Protein AF-A0A0K2TGI5-F1 (afdb_monomer_lite)

Structure (mmCIF, N/CA/C/O backbone):
data_AF-A0A0K2TGI5-F1
#
_entry.id   AF-A0A0K2TGI5-F1
#
loop_
_atom_site.group_PDB
_atom_site.id
_atom_site.type_symbol
_atom_site.label_atom_id
_atom_site.label_alt_id
_atom_site.label_comp_id
_atom_site.label_asym_id
_atom_site.label_entity_id
_atom_site.label_seq_id
_atom_site.pdbx_PDB_ins_code
_atom_site.Cartn_x
_atom_site.Cartn_y
_atom_site.Cartn_z
_atom_site.occupancy
_atom_site.B_iso_or_equiv
_atom_site.auth_seq_id
_atom_site.auth_comp_id
_atom_site.auth_asym_id
_atom_site.auth_atom_id
_atom_site.pdbx_PDB_model_num
ATOM 1 N N . MET A 1 1 ? 9.626 -20.392 -23.038 1.00 40.34 1 MET A N 1
ATOM 2 C CA . MET A 1 1 ? 8.472 -20.618 -22.145 1.00 40.34 1 MET A CA 1
ATOM 3 C C . MET A 1 1 ? 8.948 -20.321 -20.738 1.00 40.34 1 MET A C 1
ATOM 5 O O . MET A 1 1 ? 9.625 -21.152 -20.155 1.00 40.34 1 MET A O 1
ATOM 9 N N . GLU A 1 2 ? 8.728 -19.104 -20.248 1.00 46.12 2 GLU A N 1
ATOM 10 C CA . GLU A 1 2 ? 9.125 -18.738 -18.886 1.00 46.12 2 GLU A CA 1
ATOM 11 C C . GLU A 1 2 ? 8.044 -19.285 -17.950 1.00 46.12 2 GLU A C 1
ATOM 13 O O . GLU A 1 2 ? 6.910 -18.807 -17.936 1.00 46.12 2 GLU A O 1
ATOM 18 N N . SER A 1 3 ? 8.352 -20.393 -17.281 1.00 43.75 3 SER A N 1
ATOM 19 C CA . SER A 1 3 ? 7.475 -21.040 -16.312 1.00 43.75 3 SER A CA 1
ATOM 20 C C . SER A 1 3 ? 7.265 -20.091 -15.132 1.00 43.75 3 SER A C 1
ATOM 22 O O . SER A 1 3 ? 8.110 -20.018 -14.241 1.00 43.75 3 SER A O 1
ATOM 24 N N . GLY A 1 4 ? 6.168 -19.333 -15.150 1.00 51.03 4 GLY A N 1
ATOM 25 C CA . GLY A 1 4 ? 5.782 -18.463 -14.045 1.00 51.03 4 GLY A CA 1
ATOM 26 C C . GLY A 1 4 ? 5.535 -19.306 -12.801 1.00 51.03 4 GLY A C 1
ATOM 27 O O . GLY A 1 4 ? 4.496 -19.955 -12.685 1.00 51.03 4 GLY A O 1
ATOM 28 N N . GLN A 1 5 ? 6.502 -19.334 -11.885 1.00 56.59 5 GLN A N 1
ATOM 29 C CA . GLN A 1 5 ? 6.280 -19.918 -10.570 1.00 56.59 5 GLN A CA 1
ATOM 30 C C . GLN A 1 5 ? 5.171 -19.110 -9.879 1.00 56.59 5 GLN A C 1
ATOM 32 O O . GLN A 1 5 ? 5.222 -17.875 -9.893 1.00 56.59 5 GLN A O 1
ATOM 37 N N . PRO A 1 6 ? 4.143 -19.764 -9.312 1.00 59.34 6 PRO A N 1
ATOM 38 C CA . PRO A 1 6 ? 3.091 -19.051 -8.611 1.00 59.34 6 PRO A CA 1
ATOM 39 C C . PRO A 1 6 ? 3.710 -18.302 -7.432 1.00 59.34 6 PRO A C 1
ATOM 41 O O . PRO A 1 6 ? 4.459 -18.882 -6.643 1.00 59.34 6 PRO A O 1
ATOM 44 N N . ARG A 1 7 ? 3.404 -17.004 -7.316 1.00 72.38 7 ARG A N 1
ATOM 45 C CA . ARG A 1 7 ? 3.836 -16.212 -6.159 1.00 72.38 7 ARG A CA 1
ATOM 46 C C . ARG A 1 7 ? 3.278 -16.876 -4.919 1.00 72.38 7 ARG A C 1
ATOM 48 O O . ARG A 1 7 ? 2.121 -17.300 -4.926 1.00 72.38 7 ARG A O 1
ATOM 55 N N . SER A 1 8 ? 4.083 -16.942 -3.864 1.00 80.75 8 SER A N 1
ATOM 56 C CA . SER A 1 8 ? 3.573 -17.343 -2.560 1.00 80.75 8 SER A CA 1
ATOM 57 C C . SER A 1 8 ? 2.352 -16.495 -2.204 1.00 80.75 8 SER A C 1
ATOM 59 O O . SER A 1 8 ? 2.229 -15.329 -2.605 1.00 80.75 8 SER A O 1
ATOM 61 N N . THR A 1 9 ? 1.420 -17.108 -1.479 1.00 84.44 9 THR A N 1
ATOM 62 C CA . THR A 1 9 ? 0.212 -16.432 -1.011 1.00 84.44 9 THR A CA 1
ATOM 63 C C . THR A 1 9 ? 0.594 -15.140 -0.299 1.00 84.44 9 THR A C 1
ATOM 65 O O . THR A 1 9 ? 1.499 -15.132 0.535 1.00 84.44 9 THR A O 1
ATOM 68 N N . LEU A 1 10 ? -0.085 -14.043 -0.641 1.00 87.44 10 LEU A N 1
ATOM 69 C CA . LEU A 1 10 ? 0.130 -12.760 0.014 1.00 87.44 10 LEU A CA 1
ATOM 70 C C . LEU A 1 10 ? -0.153 -12.893 1.514 1.00 87.44 10 LEU A C 1
ATOM 72 O O . LEU A 1 10 ? -1.276 -13.201 1.911 1.00 87.44 10 LEU A O 1
ATOM 76 N N . VAL A 1 11 ? 0.851 -12.601 2.336 1.00 91.56 11 VAL A N 1
ATOM 77 C CA . VAL A 1 11 ? 0.702 -12.476 3.787 1.00 91.56 11 VAL A CA 1
ATOM 78 C C . VAL A 1 11 ? 0.702 -10.994 4.130 1.00 91.56 11 VAL A C 1
ATOM 80 O O . VAL A 1 11 ? 1.693 -10.301 3.909 1.00 91.56 11 VAL A O 1
ATOM 83 N N . MET A 1 12 ? -0.423 -10.503 4.647 1.00 93.50 12 MET A N 1
ATOM 84 C CA . MET A 1 12 ? -0.530 -9.116 5.095 1.00 93.50 12 MET A CA 1
ATOM 85 C C . MET A 1 12 ? 0.078 -8.980 6.490 1.00 93.50 12 MET A C 1
ATOM 87 O O . MET A 1 12 ? -0.234 -9.759 7.392 1.00 93.50 12 MET A O 1
ATOM 91 N N . LYS A 1 13 ? 0.934 -7.978 6.676 1.00 95.75 13 LYS A N 1
ATOM 92 C CA . LYS A 1 13 ? 1.536 -7.659 7.972 1.00 95.75 13 LYS A CA 1
ATOM 93 C C . LYS A 1 13 ? 0.532 -6.898 8.837 1.00 95.75 13 LYS A C 1
ATOM 95 O O . LYS A 1 13 ? -0.110 -5.965 8.365 1.00 95.75 13 LYS A O 1
ATOM 100 N N . THR A 1 14 ? 0.414 -7.270 10.105 1.00 94.50 14 THR A N 1
ATOM 101 C CA . THR A 1 14 ? -0.454 -6.586 11.083 1.00 94.50 14 THR A CA 1
ATOM 102 C C . THR A 1 14 ? 0.305 -5.587 11.954 1.00 94.50 14 THR A C 1
ATOM 104 O O . THR A 1 14 ? -0.304 -4.809 12.687 1.00 94.50 14 THR A O 1
ATOM 107 N N . THR A 1 15 ? 1.638 -5.587 11.879 1.00 94.88 15 THR A N 1
ATOM 108 C CA . THR A 1 15 ? 2.478 -4.582 12.527 1.00 94.88 15 THR A CA 1
ATOM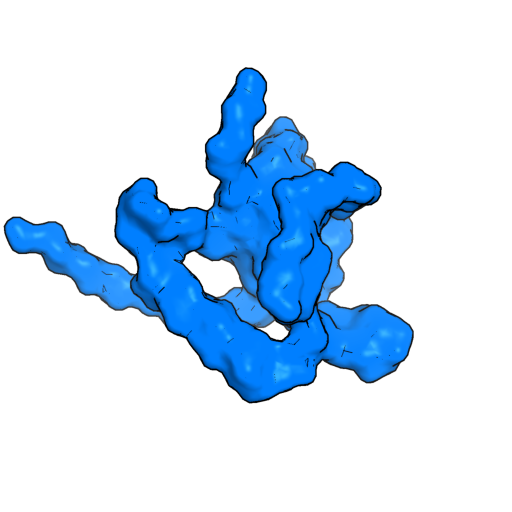 109 C C . THR A 1 15 ? 2.253 -3.205 11.894 1.00 94.88 15 THR A C 1
ATOM 111 O O . THR A 1 15 ? 1.873 -3.117 10.724 1.00 94.88 15 THR A O 1
ATOM 114 N N . PRO A 1 16 ? 2.479 -2.105 12.627 1.00 93.25 16 PRO A N 1
ATOM 115 C CA . PRO A 1 16 ? 2.421 -0.770 12.044 1.00 93.25 16 PRO A CA 1
ATOM 116 C C . PRO A 1 16 ? 3.426 -0.610 10.896 1.00 93.25 16 PRO A C 1
ATOM 118 O O . PRO A 1 16 ? 4.608 -0.909 11.072 1.00 93.25 16 PRO A O 1
ATOM 121 N N . LEU A 1 17 ? 2.996 -0.068 9.751 1.00 94.44 17 LEU A N 1
ATOM 122 C CA . LEU A 1 17 ? 3.896 0.229 8.623 1.00 94.44 17 LEU A CA 1
ATOM 123 C C . LEU A 1 17 ? 5.041 1.162 9.037 1.00 94.44 17 LEU A C 1
ATOM 125 O O . LEU A 1 17 ? 6.156 1.043 8.534 1.00 94.44 17 LEU A O 1
ATOM 129 N N . SER A 1 18 ? 4.784 2.051 9.999 1.00 93.12 18 SER A N 1
ATOM 130 C CA . SER A 1 18 ? 5.780 2.954 10.575 1.00 93.12 18 SER A CA 1
ATOM 131 C C . SER A 1 18 ? 6.961 2.239 11.234 1.00 93.12 18 SER A C 1
ATOM 133 O O . SER A 1 18 ? 7.960 2.896 11.513 1.00 93.12 18 SER A O 1
ATOM 135 N N . ASN A 1 19 ? 6.883 0.936 11.512 1.00 94.25 19 ASN A N 1
ATOM 136 C CA . ASN A 1 19 ? 8.022 0.182 12.039 1.00 94.25 19 ASN A CA 1
ATOM 137 C C . ASN A 1 19 ? 9.096 -0.031 10.967 1.00 94.25 19 ASN A C 1
ATOM 139 O O . ASN A 1 19 ? 10.279 0.094 11.267 1.00 94.25 19 ASN A O 1
ATOM 143 N N . ASP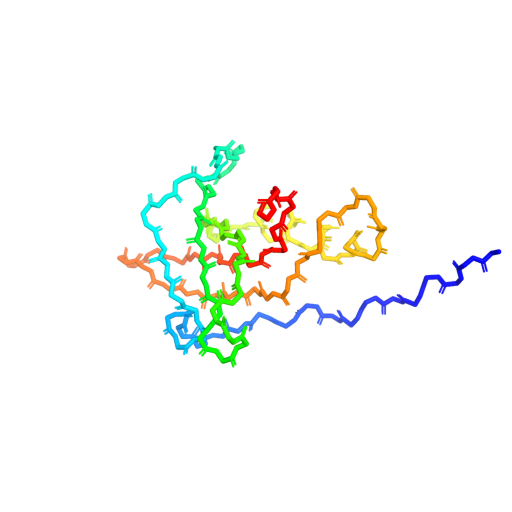 A 1 20 ? 8.676 -0.257 9.721 1.00 94.94 20 ASP A N 1
ATOM 144 C CA . ASP A 1 20 ? 9.566 -0.634 8.619 1.00 94.94 20 ASP A CA 1
ATOM 145 C C . ASP A 1 20 ? 9.820 0.532 7.649 1.00 94.94 20 ASP A C 1
ATOM 147 O O . ASP A 1 20 ? 10.889 0.627 7.047 1.00 94.94 20 ASP A O 1
ATOM 151 N N . TYR A 1 21 ? 8.858 1.452 7.516 1.00 95.62 21 TYR A N 1
ATOM 152 C CA . TYR A 1 21 ? 8.898 2.536 6.536 1.00 95.62 21 TYR A CA 1
ATOM 153 C C . TYR A 1 21 ? 8.652 3.912 7.167 1.00 95.62 21 TYR A C 1
ATOM 155 O O . TYR A 1 21 ? 7.924 4.062 8.148 1.00 95.62 21 TYR A O 1
ATOM 163 N N . SER A 1 22 ? 9.254 4.945 6.579 1.00 94.62 22 SER A N 1
ATOM 164 C CA . SER A 1 22 ? 8.965 6.357 6.848 1.00 94.62 22 SER A CA 1
ATOM 165 C C . SER A 1 22 ? 8.108 6.929 5.720 1.00 94.62 22 SER A C 1
ATOM 167 O O . SER A 1 22 ? 8.474 6.807 4.553 1.00 94.62 22 SER A O 1
ATOM 169 N N . ILE A 1 23 ? 6.962 7.531 6.044 1.00 93.81 23 ILE A N 1
ATOM 170 C CA . ILE A 1 23 ? 6.050 8.120 5.052 1.00 93.81 23 ILE A CA 1
ATOM 171 C C . ILE A 1 23 ? 6.396 9.600 4.860 1.00 93.81 23 ILE A C 1
ATOM 173 O O . ILE A 1 23 ? 6.556 10.335 5.832 1.00 93.81 23 ILE A O 1
ATOM 177 N N . SER A 1 24 ? 6.471 10.039 3.606 1.00 91.06 24 SER A N 1
ATOM 178 C CA . SER A 1 24 ? 6.662 11.436 3.214 1.00 91.06 24 SER A CA 1
ATOM 179 C C . SER A 1 24 ? 5.328 12.085 2.834 1.00 91.06 24 SER A C 1
ATOM 181 O O . SER A 1 24 ? 4.371 11.420 2.434 1.00 91.06 24 SER A O 1
ATOM 183 N N . ASN A 1 25 ? 5.263 13.415 2.921 1.00 87.50 25 ASN A N 1
ATOM 184 C CA . ASN A 1 25 ? 4.098 14.187 2.477 1.00 87.50 25 ASN A CA 1
ATOM 185 C C . ASN A 1 25 ? 4.026 14.330 0.948 1.00 87.50 25 ASN A C 1
ATOM 187 O O . ASN A 1 25 ? 3.017 14.808 0.420 1.00 87.50 25 ASN A O 1
ATOM 191 N N . ASN A 1 26 ? 5.080 13.915 0.240 1.00 91.06 26 ASN A N 1
ATOM 192 C CA . ASN A 1 26 ? 5.160 14.011 -1.206 1.00 91.06 26 ASN A CA 1
ATOM 193 C C . ASN A 1 26 ? 4.145 13.080 -1.886 1.00 91.06 26 ASN A C 1
ATOM 195 O O . ASN A 1 26 ? 4.100 11.872 -1.634 1.00 91.06 26 ASN A O 1
ATOM 199 N N . VAL A 1 27 ? 3.318 13.656 -2.757 1.00 91.56 27 VAL A N 1
ATOM 200 C CA . VAL A 1 27 ? 2.265 12.941 -3.483 1.00 91.56 27 VAL A CA 1
ATOM 201 C C . VAL A 1 27 ? 2.818 12.505 -4.824 1.00 91.56 27 VAL A C 1
ATOM 203 O O . VAL A 1 27 ? 3.175 13.333 -5.653 1.00 91.56 27 VAL A O 1
ATOM 206 N N . LEU A 1 28 ? 2.864 11.196 -5.042 1.00 89.62 28 LEU A N 1
ATOM 207 C CA . LEU A 1 28 ? 3.372 10.613 -6.279 1.00 89.62 28 LEU A CA 1
ATOM 208 C C . LEU A 1 28 ? 2.281 10.500 -7.347 1.00 89.62 28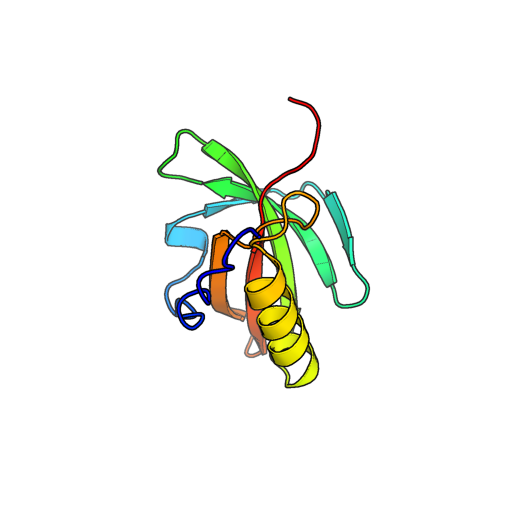 LEU A C 1
ATOM 210 O O . LEU A 1 28 ? 2.575 10.490 -8.538 1.00 89.62 28 LEU A O 1
ATOM 214 N N . GLY A 1 29 ? 1.021 10.410 -6.922 1.00 86.81 29 GLY A N 1
ATOM 215 C CA . GLY A 1 29 ? -0.123 10.371 -7.820 1.00 86.81 29 GLY A CA 1
ATOM 216 C C . GLY A 1 29 ? -1.449 10.182 -7.091 1.00 86.81 29 GLY A C 1
ATOM 217 O O . GLY A 1 29 ? -1.505 9.939 -5.882 1.00 86.81 29 GLY A O 1
ATOM 218 N N . LEU A 1 30 ? -2.534 10.278 -7.854 1.00 80.06 30 LEU A N 1
ATOM 219 C CA . LEU A 1 30 ? -3.891 9.991 -7.401 1.00 80.06 30 LEU A CA 1
ATOM 220 C C . LEU A 1 30 ? -4.358 8.715 -8.105 1.00 80.06 30 LEU A C 1
ATOM 222 O O . LEU A 1 30 ? -4.493 8.686 -9.325 1.00 80.06 30 LEU A O 1
ATOM 226 N N . GLY A 1 31 ? -4.549 7.639 -7.346 1.00 69.75 31 GLY A N 1
ATOM 227 C CA . GLY A 1 31 ? -5.160 6.416 -7.849 1.00 69.75 31 GLY A CA 1
ATOM 228 C C . GLY A 1 31 ? -6.682 6.486 -7.755 1.00 69.75 31 GLY A C 1
ATOM 229 O O . GLY A 1 31 ? -7.228 7.237 -6.951 1.00 69.75 31 GLY A O 1
ATOM 230 N N . ILE A 1 32 ? -7.368 5.633 -8.519 1.00 76.44 32 ILE A N 1
ATOM 231 C CA . ILE A 1 32 ? -8.841 5.537 -8.531 1.00 76.44 32 ILE A CA 1
ATOM 232 C C . ILE A 1 32 ? -9.431 5.389 -7.116 1.00 76.44 32 ILE A C 1
ATOM 234 O O . ILE A 1 32 ? -10.435 6.013 -6.800 1.00 76.44 32 ILE A O 1
ATOM 238 N N . ASN A 1 33 ? -8.788 4.587 -6.260 1.00 77.94 33 ASN A N 1
ATOM 239 C CA . ASN A 1 33 ? -9.271 4.265 -4.913 1.00 77.94 33 ASN A CA 1
ATOM 240 C C . ASN A 1 33 ? -8.464 4.927 -3.783 1.00 77.94 33 ASN A C 1
ATOM 242 O O . ASN A 1 33 ? -8.649 4.568 -2.621 1.00 77.94 33 ASN A O 1
ATOM 246 N N . GLY A 1 34 ? -7.547 5.850 -4.090 1.00 74.62 34 GLY A N 1
ATOM 247 C CA . GLY A 1 34 ? -6.761 6.496 -3.041 1.00 74.62 34 GLY A CA 1
ATOM 248 C C . GLY A 1 34 ? -5.505 7.215 -3.510 1.00 74.62 34 GLY A C 1
ATOM 249 O O . GLY A 1 34 ? -5.005 7.025 -4.620 1.00 74.62 34 GLY A O 1
ATOM 250 N N . LYS A 1 35 ? -4.978 8.042 -2.609 1.00 86.38 35 LYS A N 1
ATOM 251 C CA . LYS A 1 35 ? -3.729 8.781 -2.781 1.00 86.38 35 LYS A CA 1
ATOM 252 C C . LYS A 1 35 ? -2.535 7.820 -2.793 1.00 86.38 35 LYS A C 1
ATOM 254 O O . LYS A 1 35 ? -2.486 6.880 -1.997 1.00 86.38 35 LYS A O 1
ATOM 259 N N . VAL A 1 36 ? -1.568 8.091 -3.667 1.00 91.56 36 VAL A N 1
ATOM 260 C CA . VAL A 1 36 ? -0.259 7.432 -3.665 1.00 91.56 36 VAL A CA 1
ATOM 261 C C . VAL A 1 36 ? 0.775 8.434 -3.168 1.00 91.56 36 VAL A C 1
ATOM 263 O O . VAL A 1 36 ? 0.949 9.504 -3.757 1.00 91.56 36 VAL A O 1
ATOM 266 N N . VAL A 1 37 ? 1.437 8.105 -2.066 1.00 93.50 37 VAL A N 1
ATOM 267 C CA . VAL A 1 37 ? 2.470 8.936 -1.435 1.00 93.50 37 VAL A CA 1
ATOM 268 C C . VAL A 1 37 ? 3.820 8.249 -1.480 1.00 93.50 37 VAL A C 1
ATOM 270 O O . VAL A 1 37 ? 3.921 7.045 -1.693 1.00 93.50 37 VAL A O 1
ATOM 273 N N . GLU A 1 38 ? 4.869 9.028 -1.301 1.00 94.75 38 GLU A N 1
ATOM 274 C CA . GLU A 1 38 ? 6.229 8.529 -1.175 1.00 94.75 38 GLU A CA 1
ATOM 275 C C . GLU A 1 38 ? 6.468 7.927 0.215 1.00 94.75 38 GLU A C 1
ATOM 277 O O . GLU A 1 38 ? 6.042 8.483 1.230 1.00 94.75 38 GLU A O 1
ATOM 282 N N . CYS A 1 39 ? 7.186 6.808 0.272 1.00 95.31 39 CYS A N 1
ATOM 283 C CA . CYS A 1 39 ? 7.728 6.279 1.519 1.00 95.31 39 CYS A CA 1
ATOM 284 C C . CYS A 1 39 ? 9.156 5.753 1.333 1.00 95.31 39 CYS A C 1
ATOM 286 O O . CYS A 1 39 ? 9.612 5.520 0.212 1.00 95.31 39 CYS A O 1
ATOM 288 N N . PHE A 1 40 ? 9.867 5.578 2.442 1.00 94.88 40 PHE A N 1
ATOM 289 C CA . PHE A 1 40 ? 11.267 5.167 2.474 1.00 94.88 40 PHE A CA 1
ATOM 290 C C . PHE A 1 40 ? 11.454 3.993 3.423 1.00 94.88 40 PHE A C 1
ATOM 292 O O . PHE A 1 40 ? 10.948 4.022 4.543 1.00 94.88 40 PHE A O 1
ATOM 299 N N . ASP A 1 41 ? 12.172 2.969 2.980 1.00 94.19 41 ASP A N 1
ATOM 300 C CA . ASP A 1 41 ? 12.528 1.817 3.811 1.00 94.19 41 ASP A CA 1
ATOM 301 C C . ASP A 1 41 ? 13.590 2.215 4.840 1.00 94.19 41 ASP A C 1
ATOM 303 O O . ASP A 1 41 ? 14.617 2.797 4.485 1.00 94.19 41 ASP A O 1
ATOM 307 N N . LYS A 1 42 ? 13.337 1.924 6.118 1.00 92.62 42 LYS A N 1
ATOM 308 C CA . LYS A 1 42 ? 14.233 2.302 7.218 1.00 92.62 42 LYS A CA 1
ATOM 309 C C . LYS A 1 42 ? 15.491 1.437 7.299 1.00 92.62 42 LYS A C 1
ATOM 311 O O . LYS A 1 42 ? 16.490 1.893 7.847 1.00 92.62 42 LYS A O 1
ATOM 316 N N . ASN A 1 43 ? 15.447 0.218 6.769 1.00 86.56 43 ASN A N 1
ATOM 317 C CA . ASN A 1 43 ? 16.519 -0.770 6.885 1.00 86.56 43 ASN A CA 1
ATOM 318 C C . ASN A 1 43 ? 17.402 -0.810 5.629 1.00 86.56 43 ASN A C 1
ATOM 320 O O . ASN A 1 43 ? 18.607 -1.021 5.724 1.00 86.56 43 ASN A O 1
ATOM 324 N N . ASP A 1 44 ? 16.820 -0.577 4.451 1.00 76.69 44 ASP A N 1
ATOM 325 C CA . ASP A 1 44 ? 17.488 -0.701 3.144 1.00 76.69 44 ASP A CA 1
ATOM 326 C C . ASP A 1 44 ? 18.029 0.651 2.634 1.00 76.69 44 ASP A C 1
ATOM 328 O O . ASP A 1 44 ? 17.735 1.090 1.520 1.00 76.69 44 ASP A O 1
ATOM 332 N N . GLY A 1 45 ? 18.754 1.375 3.494 1.00 77.44 45 GLY A N 1
ATOM 333 C CA . GLY A 1 45 ? 19.443 2.621 3.128 1.00 77.44 45 GLY A CA 1
ATOM 334 C C . GLY A 1 45 ? 18.529 3.751 2.636 1.00 77.44 45 GLY A C 1
ATOM 335 O O . GLY A 1 45 ? 18.909 4.484 1.724 1.00 77.44 45 GLY A O 1
ATOM 336 N N . CYS A 1 46 ? 17.321 3.888 3.199 1.00 82.19 46 CYS A N 1
ATOM 337 C CA . CYS A 1 46 ? 16.324 4.880 2.775 1.00 82.19 46 CYS A CA 1
ATOM 338 C C . CYS A 1 46 ? 15.925 4.739 1.300 1.00 82.19 46 CYS A C 1
ATOM 340 O O . CYS A 1 46 ? 15.667 5.730 0.611 1.00 82.19 46 CYS A O 1
ATOM 342 N N . LYS A 1 47 ? 15.856 3.505 0.789 1.00 91.31 47 LYS A N 1
ATOM 343 C CA . LYS A 1 47 ? 15.347 3.260 -0.560 1.00 91.31 47 LYS A CA 1
ATOM 344 C C . LYS A 1 47 ? 13.896 3.728 -0.676 1.00 91.31 47 LYS A C 1
ATOM 346 O O . LYS A 1 47 ? 13.062 3.447 0.184 1.00 91.31 47 LYS A O 1
ATOM 351 N N . LYS A 1 48 ? 13.615 4.448 -1.762 1.00 93.44 48 LYS A N 1
ATOM 352 C CA . LYS A 1 48 ? 12.313 5.048 -2.060 1.00 93.44 48 LYS A CA 1
ATOM 353 C C . LYS A 1 48 ? 11.327 4.022 -2.622 1.00 93.44 48 LYS A C 1
ATOM 355 O O . LYS A 1 48 ? 11.670 3.241 -3.510 1.00 93.44 48 LYS A O 1
ATOM 360 N N . TYR A 1 49 ? 10.090 4.098 -2.147 1.00 95.25 49 TYR A N 1
ATOM 361 C CA . TYR A 1 49 ? 8.944 3.292 -2.556 1.00 95.25 49 TYR A CA 1
ATOM 362 C C . TYR A 1 49 ? 7.702 4.180 -2.723 1.00 95.25 49 TYR A C 1
ATOM 364 O O . TYR A 1 49 ? 7.665 5.338 -2.292 1.00 95.25 49 TYR A O 1
ATOM 372 N N . ALA A 1 50 ? 6.680 3.633 -3.375 1.00 94.62 50 ALA A N 1
ATOM 373 C CA . ALA A 1 50 ? 5.355 4.229 -3.451 1.00 94.62 50 ALA A CA 1
ATOM 374 C C . ALA A 1 50 ? 4.412 3.520 -2.475 1.00 94.62 50 ALA A C 1
ATOM 376 O O . ALA A 1 50 ? 4.335 2.295 -2.450 1.00 94.62 50 ALA A O 1
ATOM 377 N N . LEU A 1 51 ? 3.660 4.291 -1.701 1.00 94.88 51 LEU A N 1
ATOM 378 C CA . LEU A 1 51 ? 2.665 3.804 -0.760 1.00 94.88 51 LEU A CA 1
ATOM 379 C C . LEU A 1 51 ? 1.272 4.186 -1.246 1.00 94.88 51 LEU A C 1
ATOM 381 O O . LEU A 1 51 ? 0.937 5.368 -1.340 1.00 94.88 51 LEU A O 1
ATOM 385 N N . LYS A 1 52 ? 0.438 3.181 -1.508 1.00 93.38 52 LYS A N 1
ATOM 386 C CA . LYS A 1 52 ? -0.990 3.370 -1.765 1.00 93.38 52 LYS A CA 1
ATOM 387 C C . LYS A 1 52 ? -1.785 3.042 -0.510 1.00 93.38 52 LYS A C 1
ATOM 389 O O . LYS A 1 52 ? -1.624 1.966 0.064 1.00 93.38 52 LYS A O 1
ATOM 394 N N . VAL A 1 53 ? -2.656 3.964 -0.114 1.00 91.00 53 VAL A N 1
ATOM 395 C CA . VAL A 1 53 ? -3.543 3.798 1.041 1.00 91.00 53 VAL A CA 1
ATOM 396 C C . VAL A 1 53 ? -4.951 3.515 0.538 1.00 91.00 53 VAL A C 1
ATOM 398 O O . VAL A 1 53 ? -5.526 4.324 -0.191 1.00 91.00 53 VAL A O 1
ATOM 401 N N . LEU A 1 54 ? -5.499 2.364 0.916 1.00 92.06 54 LEU A N 1
ATOM 402 C CA . LEU A 1 54 ? -6.836 1.922 0.536 1.00 92.06 54 LEU A CA 1
ATOM 403 C C . LEU A 1 54 ? -7.673 1.677 1.789 1.00 92.06 54 LEU A C 1
ATOM 405 O O . LEU A 1 54 ? -7.182 1.114 2.764 1.00 92.06 54 LEU A O 1
ATOM 409 N N . LYS A 1 55 ? -8.963 2.017 1.755 1.00 92.06 55 LYS A N 1
ATOM 410 C CA . LYS A 1 55 ? -9.903 1.519 2.769 1.00 92.06 55 LYS A CA 1
ATOM 411 C C . LYS A 1 55 ? -10.017 0.002 2.634 1.00 92.06 55 LYS A C 1
ATOM 413 O O . LYS A 1 55 ? -10.162 -0.498 1.513 1.00 92.06 55 LYS A O 1
ATOM 418 N N . ASP A 1 56 ? -10.004 -0.720 3.748 1.00 93.12 56 ASP A N 1
ATOM 419 C CA . ASP A 1 56 ? -10.214 -2.164 3.732 1.00 93.12 56 ASP A CA 1
ATOM 420 C C . ASP A 1 56 ? -11.662 -2.484 3.338 1.00 93.12 56 ASP A C 1
ATOM 422 O O . ASP A 1 56 ? -12.623 -2.115 4.015 1.00 93.12 56 ASP A O 1
ATOM 426 N N . ASN A 1 57 ? -11.815 -3.117 2.180 1.00 93.75 57 ASN A N 1
ATOM 427 C CA . ASN A 1 57 ? -13.074 -3.625 1.662 1.00 93.75 57 ASN A CA 1
ATOM 428 C C . ASN A 1 57 ? -12.790 -4.711 0.610 1.00 93.75 57 ASN A C 1
ATOM 430 O O . ASN A 1 57 ? -11.660 -4.884 0.149 1.00 93.75 57 ASN A O 1
ATOM 434 N N . ILE A 1 58 ? -13.838 -5.421 0.189 1.00 94.00 58 ILE A N 1
ATOM 435 C CA . ILE A 1 58 ? -13.730 -6.548 -0.750 1.00 94.00 58 ILE A CA 1
ATOM 436 C C . ILE A 1 58 ? -13.121 -6.120 -2.098 1.00 94.00 58 ILE A C 1
ATOM 438 O O . ILE A 1 58 ? -12.335 -6.869 -2.678 1.00 94.00 58 ILE A O 1
ATOM 442 N N . LYS A 1 59 ? -13.431 -4.910 -2.591 1.00 92.81 59 LYS A N 1
ATOM 443 C CA . LYS A 1 59 ? -12.874 -4.397 -3.853 1.00 92.81 59 LYS A CA 1
ATOM 444 C C . LYS A 1 59 ? -11.372 -4.140 -3.721 1.00 92.81 59 LYS A C 1
ATOM 446 O O . LYS A 1 59 ? -10.619 -4.610 -4.567 1.00 92.81 59 LYS A O 1
ATOM 451 N N . SER A 1 60 ? -10.939 -3.491 -2.638 1.00 92.75 60 SER A N 1
ATOM 452 C CA . SER A 1 60 ? -9.520 -3.239 -2.352 1.00 92.75 60 SER A CA 1
ATOM 453 C C . SER A 1 60 ? -8.731 -4.540 -2.188 1.00 92.75 60 SER A C 1
ATOM 455 O O . SER A 1 60 ? -7.654 -4.684 -2.758 1.00 92.75 60 SER A O 1
ATOM 457 N N . ARG A 1 61 ? -9.276 -5.529 -1.462 1.00 94.19 61 ARG A N 1
ATOM 458 C CA . ARG A 1 61 ? -8.623 -6.841 -1.296 1.00 94.19 61 ARG A CA 1
ATOM 459 C C . ARG A 1 61 ? -8.473 -7.580 -2.626 1.00 94.19 61 ARG A C 1
ATOM 461 O O . ARG A 1 61 ? -7.420 -8.159 -2.879 1.00 94.19 61 ARG A O 1
ATOM 468 N N . ARG A 1 62 ? -9.488 -7.521 -3.495 1.00 93.56 62 ARG A N 1
ATOM 469 C CA . ARG A 1 62 ? -9.427 -8.112 -4.841 1.00 93.56 62 ARG A CA 1
ATOM 470 C C . ARG A 1 62 ? -8.427 -7.394 -5.746 1.00 93.56 62 ARG A C 1
ATOM 472 O O . ARG A 1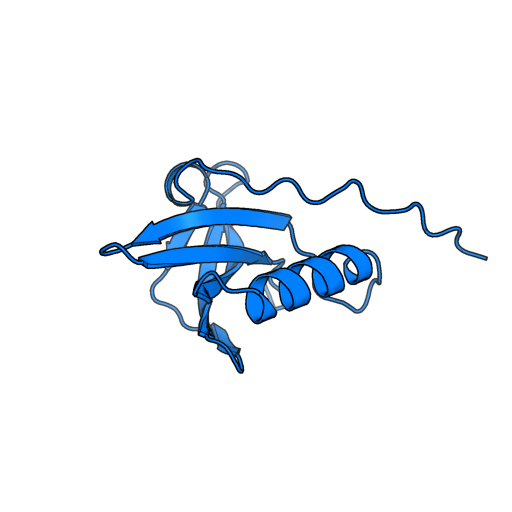 62 ? -7.717 -8.056 -6.493 1.00 93.56 62 ARG A O 1
ATOM 479 N N . GLU A 1 63 ? -8.364 -6.066 -5.678 1.00 92.31 63 GLU A N 1
ATOM 480 C CA . GLU A 1 63 ? -7.368 -5.267 -6.400 1.00 92.31 63 GLU A CA 1
ATOM 481 C C . GLU A 1 63 ? -5.943 -5.698 -6.021 1.00 92.31 63 GLU A C 1
ATOM 483 O O . GLU A 1 63 ? -5.134 -5.991 -6.900 1.00 92.31 63 GLU A O 1
ATOM 488 N N . ILE A 1 64 ? -5.667 -5.817 -4.719 1.00 93.00 64 ILE A N 1
ATOM 489 C CA . ILE A 1 64 ? -4.356 -6.222 -4.202 1.00 93.00 64 ILE A CA 1
ATOM 490 C C . ILE A 1 64 ? -4.010 -7.659 -4.606 1.00 93.00 64 ILE A C 1
ATOM 492 O O . ILE A 1 64 ? -2.891 -7.902 -5.043 1.00 93.00 64 ILE A O 1
ATOM 496 N N . ASP A 1 65 ? -4.944 -8.607 -4.490 1.00 92.62 65 ASP A N 1
ATOM 497 C CA . ASP A 1 65 ? -4.710 -10.011 -4.865 1.00 92.62 65 ASP A CA 1
ATOM 498 C C . ASP A 1 65 ? -4.376 -10.161 -6.360 1.00 92.62 65 ASP A C 1
ATOM 500 O O . ASP A 1 65 ? -3.420 -10.848 -6.730 1.00 92.62 65 ASP A O 1
ATOM 504 N N . LEU A 1 66 ? -5.121 -9.467 -7.227 1.00 91.94 66 LEU A N 1
ATOM 505 C CA . LEU A 1 66 ? -4.860 -9.455 -8.667 1.00 91.94 66 LEU A CA 1
ATOM 506 C C . LEU A 1 66 ? -3.506 -8.819 -8.994 1.00 91.94 66 LEU A C 1
ATOM 508 O O . LEU A 1 66 ? -2.757 -9.352 -9.818 1.00 91.94 66 LEU A O 1
ATOM 512 N N . HIS A 1 67 ? -3.168 -7.704 -8.345 1.00 91.88 67 HIS A N 1
ATOM 513 C CA . HIS A 1 67 ? -1.882 -7.038 -8.545 1.00 91.88 67 HIS A CA 1
ATOM 514 C C . HIS A 1 67 ? -0.729 -7.913 -8.043 1.00 91.88 67 HIS A C 1
ATOM 516 O O . HIS A 1 67 ? 0.209 -8.144 -8.798 1.00 91.88 67 HIS A O 1
ATOM 522 N N . TRP A 1 68 ? -0.834 -8.513 -6.855 1.00 91.81 68 TRP A N 1
ATOM 523 C CA . TRP A 1 68 ? 0.182 -9.412 -6.295 1.00 91.81 68 TRP A CA 1
ATOM 524 C C . TRP A 1 68 ? 0.507 -10.580 -7.230 1.00 91.81 68 TRP A C 1
ATOM 526 O O . TRP A 1 68 ? 1.676 -10.883 -7.470 1.00 91.81 68 TRP A O 1
ATOM 536 N N . LYS A 1 69 ? -0.522 -11.198 -7.821 1.00 89.75 69 LYS A N 1
ATOM 537 C CA . LYS A 1 69 ? -0.358 -12.271 -8.817 1.00 89.75 69 LYS A CA 1
ATOM 538 C C . LYS A 1 69 ? 0.322 -11.782 -10.096 1.00 89.75 69 LYS A C 1
ATOM 540 O O . LYS A 1 69 ? 1.093 -12.519 -10.702 1.00 89.75 69 LYS A O 1
ATOM 545 N N . SER A 1 70 ? 0.056 -10.538 -10.483 1.00 87.19 70 SER A N 1
ATOM 546 C CA . SER A 1 70 ? 0.596 -9.913 -11.695 1.00 87.19 70 SER A CA 1
ATOM 547 C C . SER A 1 70 ? 1.999 -9.317 -11.503 1.00 87.19 70 SER A C 1
ATOM 549 O O . SER A 1 70 ? 2.690 -9.046 -12.481 1.00 87.19 70 SER A O 1
ATOM 551 N N . SER A 1 71 ? 2.454 -9.134 -10.259 1.00 81.62 71 SER A N 1
ATOM 552 C CA . SER A 1 71 ? 3.724 -8.474 -9.924 1.00 81.62 71 SER A CA 1
ATOM 553 C C . SER A 1 71 ? 4.993 -9.199 -10.408 1.00 81.62 71 SER A C 1
ATOM 555 O O . SER A 1 71 ? 6.073 -8.637 -10.277 1.00 81.62 71 SER A O 1
ATOM 557 N N . TYR A 1 72 ? 4.909 -10.414 -10.970 1.00 76.88 72 TYR A N 1
ATOM 558 C CA . TYR A 1 72 ? 6.058 -11.058 -11.636 1.00 76.88 72 TYR A CA 1
ATOM 559 C C . TYR A 1 72 ? 6.320 -10.548 -13.055 1.00 76.88 72 TYR A C 1
ATOM 561 O O . TYR A 1 72 ? 7.388 -10.798 -13.613 1.00 76.88 72 TYR A O 1
ATOM 569 N N . CYS A 1 73 ? 5.369 -9.851 -13.673 1.00 82.75 73 CYS A N 1
ATOM 570 C CA . CYS A 1 73 ? 5.586 -9.308 -15.002 1.00 82.75 73 CYS A CA 1
ATOM 571 C C . CYS A 1 73 ? 6.531 -8.105 -14.923 1.00 82.75 73 CYS A C 1
ATOM 573 O O . CYS A 1 73 ? 6.219 -7.118 -14.271 1.00 82.75 73 CYS A O 1
ATOM 575 N N . LYS A 1 74 ? 7.629 -8.131 -15.688 1.00 82.06 74 LYS A N 1
ATOM 576 C CA . LYS A 1 74 ? 8.644 -7.055 -15.746 1.00 82.06 74 LYS A CA 1
ATOM 577 C C . LYS A 1 74 ? 8.120 -5.646 -16.078 1.00 82.06 74 LYS A C 1
ATOM 579 O O . LYS A 1 74 ? 8.840 -4.669 -15.928 1.00 82.06 74 LYS A O 1
ATOM 584 N N . HIS A 1 75 ? 6.902 -5.549 -16.608 1.00 86.94 75 HIS A N 1
ATOM 585 C CA . HIS A 1 75 ? 6.247 -4.293 -16.981 1.00 86.94 75 HIS A CA 1
ATOM 586 C C . HIS A 1 75 ? 5.145 -3.877 -15.999 1.00 86.94 75 HIS A C 1
ATOM 588 O O . HIS A 1 75 ? 4.463 -2.881 -16.228 1.00 86.94 75 HIS A O 1
ATOM 594 N N . ILE A 1 76 ? 4.947 -4.648 -14.931 1.00 88.00 76 ILE A N 1
ATOM 595 C CA . ILE A 1 76 ? 3.968 -4.388 -13.884 1.00 88.00 76 ILE A CA 1
ATOM 596 C C . ILE A 1 76 ? 4.737 -4.037 -12.622 1.00 88.00 76 ILE A C 1
ATOM 598 O O . ILE A 1 76 ? 5.646 -4.756 -12.224 1.00 88.00 76 ILE A O 1
ATOM 602 N N . VAL A 1 77 ? 4.332 -2.941 -11.984 1.00 90.69 77 VAL A N 1
ATOM 603 C CA . VAL A 1 77 ? 4.892 -2.507 -10.703 1.00 90.69 77 VAL A CA 1
ATOM 604 C C . VAL A 1 77 ? 4.812 -3.656 -9.697 1.00 90.69 77 VAL A C 1
ATOM 606 O O . VAL A 1 77 ? 3.735 -4.200 -9.438 1.00 90.69 77 VAL A O 1
ATOM 609 N N . ASN A 1 78 ? 5.938 -4.016 -9.105 1.00 92.00 78 ASN A N 1
ATOM 610 C CA . ASN A 1 78 ? 6.009 -5.030 -8.072 1.00 92.00 78 ASN A CA 1
ATOM 611 C C . ASN A 1 78 ? 5.502 -4.487 -6.725 1.00 92.00 78 ASN A C 1
ATOM 613 O O . ASN A 1 78 ? 5.933 -3.429 -6.254 1.00 92.00 78 ASN A O 1
ATOM 617 N N . ILE A 1 79 ? 4.614 -5.239 -6.074 1.00 93.88 79 ILE A N 1
ATOM 618 C CA . ILE A 1 79 ? 4.262 -5.017 -4.668 1.00 93.88 79 ILE A CA 1
ATOM 619 C C . ILE A 1 79 ? 5.369 -5.629 -3.806 1.00 93.88 79 ILE A C 1
ATOM 621 O O . ILE A 1 79 ? 5.689 -6.812 -3.946 1.00 93.88 79 ILE A O 1
ATOM 625 N N . LYS A 1 80 ? 5.940 -4.833 -2.901 1.00 93.25 80 LYS A N 1
ATOM 626 C CA . LYS A 1 80 ? 6.935 -5.292 -1.927 1.00 93.25 80 LYS A CA 1
ATOM 627 C C . LYS A 1 80 ? 6.257 -5.884 -0.695 1.00 93.25 80 LYS A C 1
ATOM 629 O O . LYS A 1 80 ? 6.466 -7.050 -0.390 1.00 93.25 80 LYS A O 1
ATOM 634 N N . ASP A 1 81 ? 5.410 -5.093 -0.042 1.00 94.75 81 ASP A N 1
ATOM 635 C CA . ASP A 1 81 ? 4.742 -5.450 1.208 1.00 94.75 81 ASP A CA 1
ATOM 636 C C . ASP A 1 81 ? 3.301 -4.928 1.225 1.00 94.75 81 ASP A C 1
ATOM 638 O O . ASP A 1 81 ? 2.985 -3.905 0.613 1.00 94.75 81 ASP A O 1
ATOM 642 N N . VAL A 1 82 ? 2.433 -5.606 1.976 1.00 95.94 82 VAL A N 1
ATOM 643 C CA . VAL A 1 82 ? 1.073 -5.140 2.267 1.00 95.94 82 VAL A CA 1
ATOM 644 C C . VAL A 1 82 ? 0.850 -5.194 3.770 1.00 95.94 82 VAL A C 1
ATOM 646 O O . VAL A 1 82 ? 1.118 -6.221 4.395 1.00 95.94 82 VAL A O 1
ATOM 649 N N . TYR A 1 83 ? 0.335 -4.108 4.340 1.00 96.38 83 TYR A N 1
ATOM 650 C CA . TYR A 1 83 ? -0.006 -4.023 5.756 1.00 96.38 83 TYR A CA 1
ATOM 651 C C . TYR A 1 83 ? -1.510 -3.840 5.938 1.00 96.38 83 TYR A C 1
ATOM 653 O O . TYR A 1 83 ? -2.140 -3.051 5.232 1.00 96.38 83 TYR A O 1
ATOM 661 N N . GLU A 1 84 ? -2.069 -4.540 6.918 1.00 95.38 84 GLU A N 1
ATOM 662 C CA . GLU A 1 84 ? -3.398 -4.281 7.461 1.00 95.38 84 GLU A CA 1
ATOM 663 C C . GLU A 1 84 ? -3.224 -3.454 8.737 1.00 95.38 84 GLU A C 1
ATOM 665 O O . GLU A 1 84 ? -2.742 -3.948 9.757 1.00 95.38 84 GLU A O 1
ATOM 670 N N . ASN A 1 85 ? -3.566 -2.170 8.681 1.00 93.12 85 ASN A N 1
ATOM 671 C CA . ASN A 1 85 ? -3.448 -1.237 9.804 1.00 93.12 85 ASN A CA 1
ATOM 672 C C . ASN A 1 85 ? -4.792 -0.534 10.045 1.00 93.12 85 ASN A C 1
ATOM 674 O O . ASN A 1 85 ? -5.700 -0.585 9.215 1.00 93.12 85 ASN A O 1
ATOM 678 N N . LYS A 1 86 ? -4.938 0.120 11.198 1.00 90.00 86 LYS A N 1
ATOM 679 C CA . LYS A 1 86 ? -6.164 0.818 11.600 1.00 90.00 86 LYS A CA 1
ATOM 680 C C . LYS A 1 86 ? -5.839 2.284 11.894 1.00 90.00 86 LYS A C 1
ATOM 682 O O . LYS A 1 86 ? -4.928 2.550 12.672 1.00 90.00 86 LYS A O 1
ATOM 687 N N . TYR A 1 87 ? -6.580 3.203 11.279 1.00 83.00 87 TYR A N 1
ATOM 688 C CA . TYR A 1 87 ? -6.473 4.654 11.476 1.00 83.00 87 TYR A CA 1
ATOM 689 C C . TYR A 1 87 ? -7.858 5.208 11.805 1.00 83.00 87 TYR A C 1
ATOM 691 O O . TYR A 1 87 ? -8.787 4.950 11.042 1.00 83.00 87 TYR A O 1
ATOM 699 N N . ASP A 1 88 ? -8.005 5.924 12.923 1.00 82.12 88 ASP A N 1
ATOM 700 C CA . ASP A 1 88 ? -9.274 6.523 13.385 1.00 82.12 88 ASP A CA 1
ATOM 701 C C . ASP A 1 88 ? -10.476 5.581 13.228 1.00 82.12 88 ASP A C 1
ATOM 703 O O . ASP A 1 88 ? -11.444 5.834 12.512 1.00 82.12 88 ASP A O 1
ATOM 707 N N . ASP A 1 89 ? -10.345 4.400 13.824 1.00 85.75 89 ASP A N 1
ATOM 708 C CA . ASP A 1 89 ? -11.305 3.299 13.750 1.00 85.75 89 ASP A CA 1
ATOM 709 C C . ASP A 1 89 ? -11.582 2.666 12.378 1.00 85.75 89 ASP A C 1
ATOM 711 O O . ASP A 1 89 ? -12.240 1.625 12.287 1.00 85.75 89 ASP A O 1
ATOM 715 N N . THR A 1 90 ? -10.966 3.181 11.321 1.00 88.31 90 THR A N 1
ATOM 716 C CA . THR A 1 90 ? -11.083 2.660 9.962 1.00 88.31 90 THR A CA 1
ATOM 717 C C . THR A 1 90 ? -9.940 1.701 9.646 1.00 88.31 90 THR A C 1
ATOM 719 O O . THR A 1 90 ? -8.761 2.043 9.735 1.00 88.31 90 THR A O 1
ATOM 722 N N . LYS A 1 91 ? -10.284 0.473 9.241 1.00 92.81 91 LYS A N 1
ATOM 723 C CA . LYS A 1 91 ? -9.309 -0.478 8.698 1.00 92.81 91 LYS A CA 1
ATOM 724 C C . LYS A 1 91 ? -8.832 -0.021 7.321 1.00 92.81 91 LYS A C 1
ATOM 726 O O . LYS A 1 91 ? -9.645 0.271 6.437 1.00 92.81 91 LYS A O 1
ATOM 731 N N . CYS A 1 92 ? -7.521 -0.014 7.138 1.00 92.81 92 CYS A N 1
ATOM 732 C CA . CYS A 1 92 ? -6.846 0.402 5.920 1.00 92.81 92 CYS A CA 1
ATOM 733 C C . CYS A 1 92 ? -5.847 -0.666 5.473 1.00 92.81 92 CYS A C 1
ATOM 735 O O . CYS A 1 92 ? -5.192 -1.320 6.284 1.00 92.81 92 CYS A O 1
ATOM 737 N N . LEU A 1 93 ? -5.709 -0.795 4.159 1.00 94.38 93 LEU A N 1
ATOM 738 C CA . LEU A 1 93 ? -4.694 -1.604 3.508 1.00 94.38 93 LEU A CA 1
ATOM 739 C C . LEU A 1 93 ? -3.629 -0.659 2.955 1.00 94.38 93 LEU A C 1
ATOM 741 O O . LEU A 1 93 ? -3.923 0.230 2.150 1.00 94.38 93 LEU A O 1
ATOM 745 N N . LEU A 1 94 ? -2.401 -0.837 3.422 1.00 94.75 94 LEU A N 1
ATOM 746 C CA . LEU A 1 94 ? -1.239 -0.055 3.024 1.00 94.75 94 LEU A CA 1
ATOM 747 C C . LEU A 1 94 ? -0.394 -0.906 2.083 1.00 94.75 94 LEU A C 1
ATOM 749 O O . LEU A 1 94 ? 0.173 -1.916 2.499 1.00 94.75 94 LEU A O 1
ATOM 753 N N . VAL A 1 95 ? -0.332 -0.519 0.814 1.00 95.19 95 VAL A N 1
ATOM 754 C CA . VAL A 1 95 ? 0.343 -1.289 -0.236 1.00 95.19 95 VAL A CA 1
ATOM 755 C C . VAL A 1 95 ? 1.640 -0.583 -0.603 1.00 95.19 95 VAL A C 1
ATOM 757 O O . VAL A 1 95 ? 1.610 0.507 -1.181 1.00 95.19 95 VAL A O 1
ATOM 760 N N . VAL A 1 96 ? 2.769 -1.201 -0.261 1.00 95.31 96 VAL A N 1
ATOM 761 C CA . VAL A 1 96 ? 4.109 -0.714 -0.599 1.00 95.31 96 VAL A CA 1
ATOM 762 C C . VAL A 1 96 ? 4.515 -1.294 -1.946 1.00 95.31 96 VAL 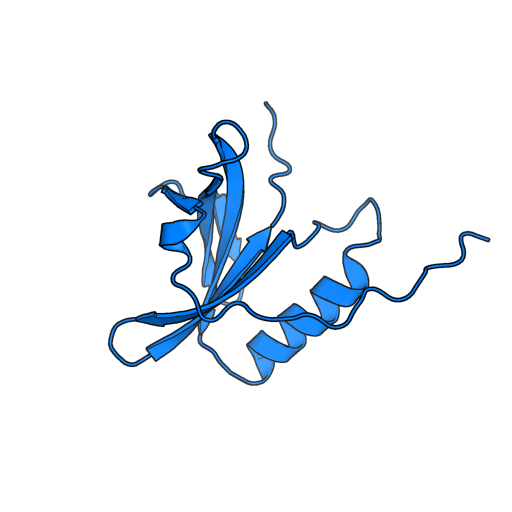A C 1
ATOM 764 O O . VAL A 1 96 ? 4.545 -2.509 -2.140 1.00 95.31 96 VAL A O 1
ATOM 767 N N . MET A 1 97 ? 4.844 -0.416 -2.881 1.00 94.50 97 MET A N 1
ATOM 768 C CA . MET A 1 97 ? 5.164 -0.733 -4.266 1.00 94.50 97 MET A CA 1
ATOM 769 C C . MET A 1 97 ? 6.531 -0.174 -4.636 1.00 94.50 97 MET A C 1
ATOM 771 O O . MET A 1 97 ? 6.958 0.855 -4.106 1.00 94.50 97 MET A O 1
ATOM 775 N N . GLU A 1 98 ? 7.213 -0.830 -5.570 1.00 92.62 98 GLU A N 1
ATOM 776 C CA . GLU A 1 98 ? 8.451 -0.284 -6.120 1.00 92.62 98 GLU A CA 1
ATOM 777 C C . GLU A 1 98 ? 8.231 1.097 -6.756 1.00 92.62 98 GLU A C 1
ATOM 779 O O . GLU A 1 98 ? 7.203 1.381 -7.377 1.00 92.62 98 GLU A O 1
ATOM 784 N N . TRP A 1 99 ? 9.211 1.980 -6.580 1.00 89.12 99 TRP A N 1
ATOM 785 C CA . TRP A 1 99 ? 9.210 3.293 -7.207 1.00 89.12 99 TRP A CA 1
ATOM 786 C C . TRP A 1 99 ? 9.848 3.215 -8.598 1.00 89.12 99 TRP A C 1
ATOM 788 O O . TRP A 1 99 ? 11.014 2.847 -8.719 1.00 89.12 99 TRP A O 1
ATOM 798 N N . LEU A 1 100 ? 9.102 3.607 -9.638 1.00 83.75 100 LEU A N 1
ATOM 799 C CA . LEU A 1 100 ? 9.572 3.624 -11.034 1.00 83.75 100 LEU A CA 1
ATOM 800 C C . LEU A 1 100 ? 10.052 5.006 -11.523 1.00 83.75 100 LEU A C 1
ATOM 802 O O . LEU A 1 100 ? 10.303 5.188 -12.713 1.00 83.75 100 LEU A O 1
ATOM 806 N N . GLY A 1 101 ? 10.148 6.009 -10.647 1.00 74.75 101 GLY A N 1
ATOM 807 C CA . GLY A 1 101 ? 10.629 7.332 -11.055 1.00 74.75 101 GLY A CA 1
ATOM 808 C C . GLY A 1 101 ? 12.139 7.371 -11.297 1.00 74.75 101 GLY A C 1
ATOM 809 O O . GLY A 1 10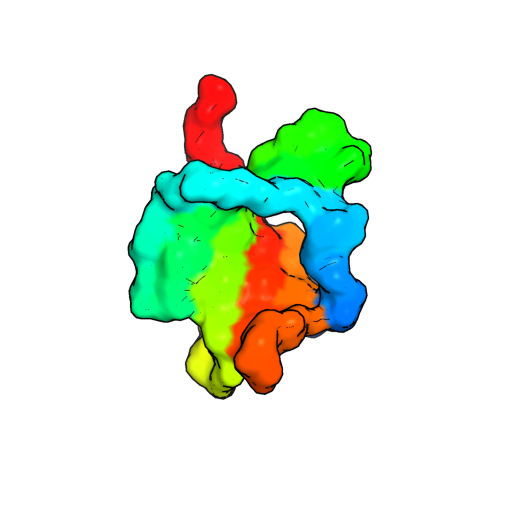1 ? 12.883 6.504 -10.839 1.00 74.75 101 GLY A O 1
ATOM 810 N N . LYS A 1 102 ? 12.599 8.407 -12.010 1.00 59.91 102 LYS A N 1
ATOM 811 C CA . LYS A 1 102 ? 14.031 8.620 -12.263 1.00 59.91 102 LYS A CA 1
ATOM 812 C C . LYS A 1 102 ? 14.782 8.884 -10.948 1.00 59.91 102 LYS A C 1
ATOM 814 O O . LYS A 1 102 ? 14.236 9.538 -10.058 1.00 59.91 102 LYS A O 1
ATOM 819 N N . LYS A 1 103 ? 15.985 8.308 -10.846 1.00 51.16 103 LYS A N 1
ATOM 820 C CA . LYS A 1 103 ? 16.958 8.567 -9.775 1.00 51.16 103 LYS A CA 1
ATOM 821 C C . LYS A 1 103 ? 17.482 9.993 -9.852 1.00 51.16 103 LYS A C 1
ATOM 823 O O . LYS A 1 103 ? 17.596 10.491 -10.995 1.00 51.16 103 LYS A O 1
#

pLDDT: mean 86.75, std 12.09, range [40.34, 96.38]

Secondary structure (DSSP, 8-state):
----PPPPPP--B-S-GGGTEEEEEEEEEEETTEEEEEEEETTTTT-EEEEEEEE-SHHHHHHHHHHHHHTTSTTSPPEEEEEEEEETTEEEEEEEEE--S--

Radius of gyration: 13.76 Å; chains: 1; bounding box: 33×35×36 Å

Organism: Lepeophtheirus salmonis (NCBI:txid72036)

Foldseek 3Di:
DPPPDFPPDADAAADDPVVFKDWDPAFPDADPAFTKGWIFGPPPPRAIWIKGKHFDDPVVVVVVRVLQRVQVDPVRWHWDHWYFYADPNTTIIITTTHDPDDD

InterPro domains:
  IPR011009 Protein kinase-like domain superfamily [SSF56112] (12-101)
  IPR017441 Protein kinase, ATP binding site [PS00107] (28-52)

Sequence (103 aa):
MESGQPRSTLVMKTTPLSNDYSISNNVLGLGINGKVVECFDKNDGCKKYALKVLKDNIKSRREIDLHWKSSYCKHIVNIKDVYENKYDDTKCLLVVMEWLGKK